Protein AF-A0A6A4VQ92-F1 (afdb_monomer)

Solvent-accessible surface area (backbone atoms only — not comparable to full-atom values): 6945 Å² total; per-residue (Å²): 115,65,70,59,50,49,53,50,53,44,47,67,60,36,57,78,70,67,55,54,70,67,57,47,50,53,25,45,49,33,50,25,42,43,69,42,40,45,28,58,53,52,47,62,47,56,72,31,59,73,59,37,65,72,76,44,55,83,88,34,63,68,65,40,78,61,50,60,58,54,31,55,59,42,49,59,56,40,78,46,87,49,85,61,65,54,62,70,88,50,80,78,77,78,59,88,60,54,67,56,54,54,52,49,51,53,49,39,53,72,67,62,77,58,78,85,82,127

Sequence (118 aa):
MLLYRCVEAVNLSHDRVHAQMDVKLRSLICMGLNEQVLHLWLE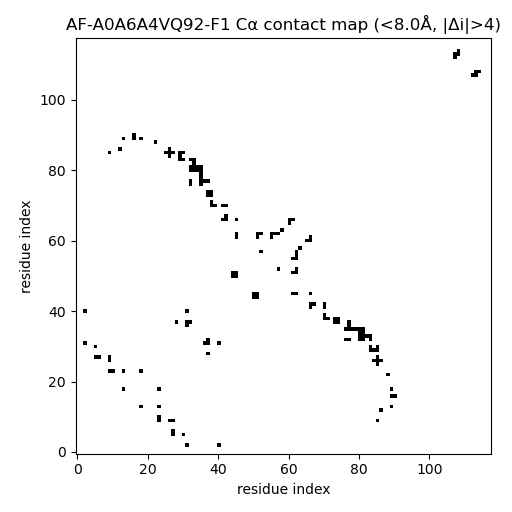AICSNTAVVQKWYQPWSFMSSPGWVQVKCELRVLAQFSFRLNPDWELPAKKNRQQPLREGVQDMLVKHHLFSWDL

Secondary structure (DSSP, 8-state):
-HHHHHHHHHHHHHGGGT--HHHHHHHHHHHHHHTT-HHHHHHHHHT-HHHHHHHS-TTSGGGSTTHHHHHHHHHHHTTS-----TTTTSPP---TTHHHHHHHHHHHHHTT------

Nearest PDB structures (foldseek):
  4giw-assembly1_B  TM=7.782E-01  e=1.417E-01  Homo sapiens
  7bqi-assembly1_A  TM=7.224E-01  e=4.332E-01  Homo sapiens
  3cwz-assembly1_B  TM=8.547E-01  e=1.728E+00  Mus musculus
  8jca-assembly1_B  TM=8.686E-01  e=2.255E+00  Homo sapiens
  8jc5-assembly2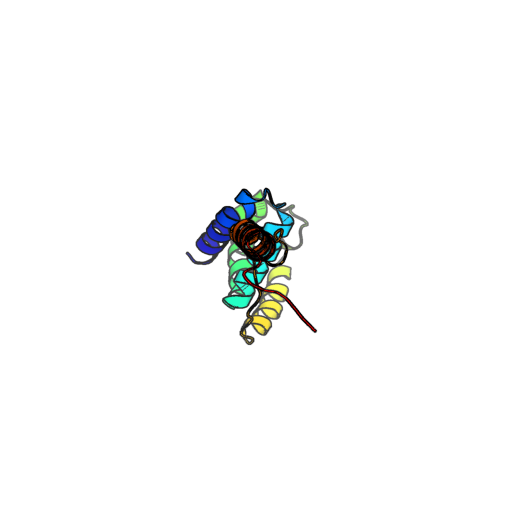_C-3  TM=7.511E-01  e=1.397E+00  Homo sapiens

Mean predicted aligned error: 9.86 Å

pLDDT: mean 88.13, std 15.93, range [43.5, 98.44]

Foldseek 3Di:
DQLVVLLVVLCVVQVVQPHDVVLSVVLSVLVCLQVLNNLVVLCVQLVPPVNCVVPHDCPDPSVDPNSVVVSVVSNVSSVDNDDDDSCVPPPPDPPPCVVVVVVVVVVCVVVVVDDPPD

Radius of gyration: 22.96 Å; Cα contacts (8 Å, |Δi|>4): 88; chains: 1; bounding box: 49×26×70 Å

InterPro domains:
  IPR004012 RUN domain [PF02759] (3-87)
  IPR004012 RUN domain [PS50826] (1-89)
  IPR004012 RUN domain [SM00593] (25-87)
  IPR037213 RUN domain superfamily [G3DSA:1.20.58.900] (1-96)
  IPR037213 RUN domain superfamily [SSF140741] (24-84)

Structure (mmCIF, N/CA/C/O backbone):
data_AF-A0A6A4VQ92-F1
#
_entry.id   AF-A0A6A4VQ92-F1
#
loop_
_atom_site.group_PDB
_atom_site.id
_atom_site.type_symbol
_atom_site.label_atom_id
_atom_site.label_alt_id
_atom_site.label_comp_id
_at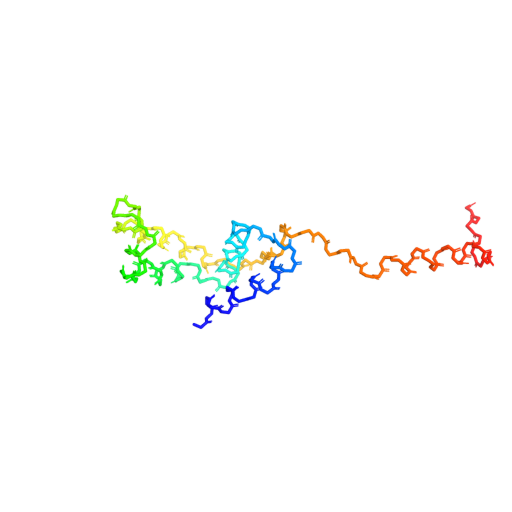om_site.label_asym_id
_atom_site.label_entity_id
_atom_site.label_seq_id
_atom_site.pdbx_PDB_ins_code
_atom_site.Cartn_x
_atom_site.Cartn_y
_atom_site.Cartn_z
_atom_site.occupancy
_atom_site.B_iso_or_equiv
_atom_site.auth_seq_id
_atom_site.auth_comp_id
_atom_site.auth_asym_id
_atom_site.auth_atom_id
_atom_site.pdbx_PDB_model_num
ATOM 1 N N . MET A 1 1 ? 2.369 -10.909 5.578 1.00 75.38 1 MET A N 1
ATOM 2 C CA . MET A 1 1 ? 3.434 -11.475 4.717 1.00 75.38 1 MET A CA 1
ATOM 3 C C . MET A 1 1 ? 3.425 -10.892 3.299 1.00 75.38 1 MET A C 1
ATOM 5 O O . MET A 1 1 ? 4.484 -10.478 2.859 1.00 75.38 1 MET A O 1
ATOM 9 N N . LEU A 1 2 ? 2.276 -10.798 2.604 1.00 92.56 2 LEU A N 1
ATOM 10 C CA . LEU A 1 2 ? 2.207 -10.271 1.225 1.00 92.56 2 LEU A CA 1
ATOM 11 C C . LEU A 1 2 ? 2.498 -8.762 1.106 1.00 92.56 2 LEU A C 1
ATOM 13 O O . LEU A 1 2 ? 3.397 -8.396 0.364 1.00 92.56 2 LEU A O 1
ATOM 17 N N . LEU A 1 3 ? 1.827 -7.902 1.891 1.00 94.50 3 LEU A N 1
ATOM 18 C CA . LEU A 1 3 ? 2.073 -6.446 1.878 1.00 94.50 3 LEU A CA 1
ATOM 19 C C . LEU A 1 3 ? 3.562 -6.109 2.064 1.00 94.50 3 LEU A C 1
ATOM 21 O O . LEU A 1 3 ? 4.121 -5.328 1.306 1.00 94.50 3 LEU A O 1
ATOM 25 N N . TYR A 1 4 ? 4.215 -6.749 3.038 1.00 95.56 4 TYR A N 1
ATOM 26 C CA . TYR A 1 4 ? 5.647 -6.574 3.289 1.00 95.56 4 TYR A CA 1
ATOM 27 C C . TYR A 1 4 ? 6.503 -6.930 2.064 1.00 95.56 4 TYR A C 1
ATOM 29 O O . TYR A 1 4 ? 7.365 -6.147 1.683 1.00 95.56 4 TYR A O 1
ATOM 37 N N . ARG A 1 5 ? 6.222 -8.064 1.404 1.00 97.25 5 ARG A N 1
ATOM 38 C CA . ARG A 1 5 ? 6.924 -8.470 0.175 1.00 97.25 5 ARG A CA 1
ATOM 39 C C . ARG A 1 5 ? 6.711 -7.476 -0.966 1.00 97.25 5 ARG A C 1
ATOM 41 O O . ARG A 1 5 ? 7.653 -7.186 -1.691 1.00 97.25 5 ARG A O 1
ATOM 48 N N . CYS A 1 6 ? 5.502 -6.935 -1.123 1.00 97.81 6 CYS A N 1
ATOM 49 C CA . CYS A 1 6 ? 5.227 -5.915 -2.136 1.00 97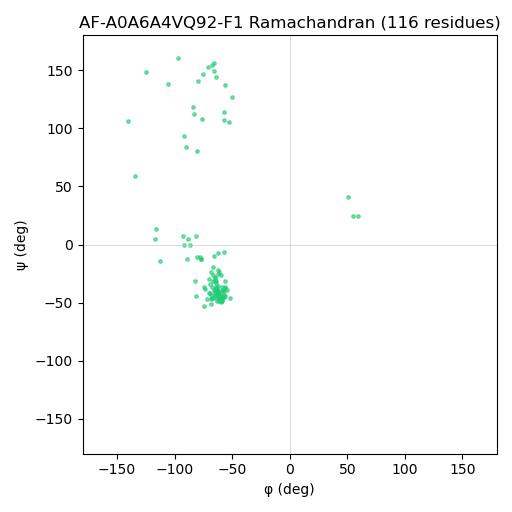.81 6 CYS A CA 1
ATOM 50 C C . CYS A 1 6 ? 5.995 -4.616 -1.850 1.00 97.81 6 CYS A C 1
ATOM 52 O O . CYS A 1 6 ? 6.601 -4.057 -2.758 1.00 97.81 6 CYS A O 1
ATOM 54 N N . VAL A 1 7 ? 6.042 -4.172 -0.589 1.00 97.69 7 VAL A N 1
ATOM 55 C CA . VAL A 1 7 ? 6.840 -3.004 -0.174 1.00 97.69 7 VAL A CA 1
ATOM 56 C C . VAL A 1 7 ? 8.329 -3.231 -0.448 1.00 97.69 7 VAL A C 1
ATOM 58 O O . VAL A 1 7 ? 8.990 -2.358 -1.006 1.00 97.69 7 VAL A O 1
ATOM 61 N N . GLU A 1 8 ? 8.855 -4.404 -0.097 1.00 97.69 8 GLU A N 1
ATOM 62 C CA . GLU A 1 8 ? 10.245 -4.779 -0.367 1.00 97.69 8 GLU A CA 1
ATOM 63 C C . GLU A 1 8 ? 10.549 -4.791 -1.874 1.00 97.69 8 GLU A C 1
ATOM 65 O O . GLU A 1 8 ? 11.531 -4.186 -2.305 1.00 97.69 8 GLU A O 1
ATOM 70 N N . ALA A 1 9 ? 9.684 -5.403 -2.688 1.00 97.38 9 ALA A N 1
ATOM 71 C CA . ALA A 1 9 ? 9.841 -5.464 -4.141 1.00 97.38 9 ALA A CA 1
ATOM 72 C C . ALA A 1 9 ? 9.805 -4.073 -4.801 1.00 97.38 9 ALA A C 1
ATOM 74 O O . ALA A 1 9 ? 10.626 -3.778 -5.678 1.00 97.38 9 ALA A O 1
ATOM 75 N N . VAL A 1 10 ? 8.888 -3.203 -4.362 1.00 98.00 10 VAL A N 1
ATOM 76 C CA . VAL A 1 10 ? 8.812 -1.810 -4.826 1.00 98.00 10 VAL A CA 1
ATOM 77 C C . VAL A 1 10 ? 10.081 -1.062 -4.438 1.00 98.00 10 VAL A C 1
ATOM 79 O O . VAL A 1 10 ? 10.705 -0.459 -5.303 1.00 98.00 10 VAL A O 1
ATOM 82 N N . ASN A 1 11 ? 10.528 -1.142 -3.184 1.00 97.88 11 ASN A N 1
ATOM 83 C CA . ASN A 1 11 ? 11.760 -0.472 -2.765 1.00 97.88 11 ASN A CA 1
ATOM 84 C C . ASN A 1 11 ? 12.971 -0.956 -3.574 1.00 97.88 11 ASN A C 1
ATOM 86 O O . ASN A 1 11 ? 13.669 -0.139 -4.171 1.00 97.88 11 ASN A O 1
ATOM 90 N N . LEU A 1 12 ? 13.155 -2.272 -3.716 1.00 96.62 12 LEU A N 1
ATOM 91 C CA . LEU A 1 12 ? 14.278 -2.852 -4.457 1.00 96.62 12 LEU A CA 1
ATOM 92 C C . LEU A 1 12 ? 14.359 -2.366 -5.914 1.00 96.62 12 LEU A C 1
ATOM 94 O O . LEU A 1 12 ? 15.459 -2.180 -6.440 1.00 96.62 12 LEU A O 1
ATOM 98 N N . SER A 1 13 ? 13.216 -2.212 -6.584 1.00 95.38 13 SER A N 1
ATOM 99 C CA . SER A 1 13 ? 13.143 -1.768 -7.982 1.00 95.38 13 SER A CA 1
ATOM 100 C C . SER A 1 13 ? 13.261 -0.248 -8.117 1.00 95.38 13 SER A C 1
ATOM 102 O O . SER A 1 13 ? 14.023 0.234 -8.956 1.00 95.38 13 SER A O 1
ATOM 104 N N . HIS A 1 14 ? 12.557 0.500 -7.270 1.00 97.44 14 HIS A N 1
ATOM 105 C CA . HIS A 1 14 ? 12.399 1.948 -7.374 1.00 97.44 14 HIS A CA 1
ATOM 106 C C . HIS A 1 14 ? 13.587 2.724 -6.788 1.00 97.44 14 HIS A C 1
ATOM 108 O O . HIS A 1 14 ? 13.939 3.784 -7.310 1.00 97.44 14 HIS A O 1
ATOM 114 N N . ASP A 1 15 ? 14.259 2.194 -5.759 1.00 97.00 15 ASP A N 1
ATOM 115 C CA . ASP A 1 15 ? 15.448 2.834 -5.172 1.00 97.00 15 ASP A CA 1
ATOM 116 C C . ASP A 1 15 ? 16.605 2.918 -6.168 1.00 97.00 15 ASP A C 1
ATOM 118 O O . ASP A 1 15 ? 17.351 3.895 -6.173 1.00 97.00 15 ASP A O 1
ATOM 122 N N . ARG A 1 16 ? 16.712 1.943 -7.081 1.00 94.94 16 ARG A N 1
ATOM 123 C CA . ARG A 1 16 ? 17.755 1.902 -8.125 1.00 94.94 16 ARG A CA 1
ATOM 124 C C . ARG A 1 16 ? 17.704 3.086 -9.084 1.00 94.94 16 ARG A C 1
ATOM 126 O O . ARG A 1 16 ? 18.700 3.378 -9.737 1.00 94.94 16 ARG A O 1
ATOM 133 N N . VAL A 1 17 ? 16.539 3.709 -9.210 1.00 95.25 17 VAL A N 1
ATOM 134 C CA . VAL A 1 17 ? 16.306 4.866 -10.081 1.00 95.25 17 VAL A CA 1
ATOM 135 C C . VAL A 1 17 ? 15.937 6.109 -9.275 1.00 95.25 17 VAL A C 1
ATOM 137 O O . VAL A 1 17 ? 15.472 7.087 -9.851 1.00 95.25 17 VAL A O 1
ATOM 140 N N . HIS A 1 18 ? 16.144 6.073 -7.952 1.00 95.94 18 HIS A N 1
ATOM 141 C CA . HIS A 1 18 ? 15.811 7.153 -7.024 1.00 95.94 18 HIS A CA 1
ATOM 142 C C . HIS A 1 18 ? 14.369 7.661 -7.193 1.00 95.94 18 HIS A C 1
ATOM 144 O O . HIS A 1 18 ? 14.116 8.867 -7.163 1.00 95.94 18 HIS A O 1
ATOM 150 N N . ALA A 1 19 ? 13.420 6.740 -7.405 1.00 97.19 19 ALA A N 1
ATOM 151 C CA . ALA A 1 19 ? 12.029 7.122 -7.600 1.00 97.19 19 ALA A CA 1
ATOM 152 C C . ALA A 1 19 ? 11.460 7.776 -6.334 1.00 97.19 19 ALA A C 1
ATOM 154 O O . ALA A 1 19 ? 11.760 7.374 -5.205 1.00 97.19 19 ALA A O 1
ATOM 155 N N . GLN A 1 20 ? 10.594 8.763 -6.545 1.00 97.56 20 GLN A N 1
ATOM 156 C CA . GLN A 1 20 ? 9.906 9.473 -5.475 1.00 97.56 20 GLN A CA 1
ATOM 157 C C . GLN A 1 20 ? 8.937 8.547 -4.715 1.00 97.56 20 GLN A C 1
ATOM 159 O O . GLN A 1 20 ? 8.482 7.519 -5.226 1.00 97.56 20 GLN A O 1
ATOM 164 N N . MET A 1 21 ? 8.624 8.899 -3.464 1.00 97.69 21 MET A N 1
ATOM 165 C CA . MET A 1 21 ? 7.800 8.059 -2.582 1.00 97.69 21 MET A CA 1
ATOM 166 C C . MET A 1 21 ? 6.358 7.900 -3.084 1.00 97.69 21 MET A C 1
ATOM 168 O O . MET A 1 21 ? 5.738 6.858 -2.883 1.00 97.69 21 MET A O 1
ATOM 172 N N . ASP A 1 22 ? 5.823 8.910 -3.761 1.00 97.62 22 ASP A N 1
ATOM 173 C CA . ASP A 1 22 ? 4.502 8.868 -4.385 1.00 97.62 22 ASP A CA 1
ATOM 174 C C . ASP A 1 22 ? 4.458 7.887 -5.569 1.00 97.62 22 ASP A C 1
ATOM 176 O O . ASP A 1 22 ? 3.472 7.164 -5.716 1.00 97.62 22 ASP A O 1
ATOM 180 N N . VAL A 1 23 ? 5.543 7.781 -6.347 1.00 97.94 23 VAL A N 1
ATOM 181 C CA . VAL A 1 23 ? 5.694 6.750 -7.390 1.00 97.94 23 VAL A CA 1
ATOM 182 C C . VAL A 1 23 ? 5.668 5.365 -6.761 1.00 97.94 23 VAL A C 1
ATOM 184 O O . VAL A 1 23 ? 4.880 4.516 -7.168 1.00 97.94 23 VAL A O 1
ATOM 187 N N . LYS A 1 24 ? 6.447 5.154 -5.694 1.00 98.44 24 LYS A N 1
ATOM 188 C CA . LYS A 1 24 ? 6.439 3.884 -4.954 1.00 98.44 24 LYS A CA 1
ATOM 189 C C . LYS A 1 24 ? 5.048 3.527 -4.429 1.00 98.44 24 LYS A C 1
ATOM 191 O O . LYS A 1 24 ? 4.636 2.372 -4.523 1.00 98.44 24 LYS A O 1
ATOM 196 N N . LEU A 1 25 ? 4.315 4.503 -3.889 1.00 98.31 25 LEU A N 1
ATOM 197 C CA . LEU A 1 25 ? 2.952 4.295 -3.404 1.00 98.31 25 LEU A CA 1
ATOM 198 C C . LEU A 1 25 ? 2.014 3.859 -4.538 1.00 98.31 25 LEU A C 1
ATOM 200 O O . LEU A 1 2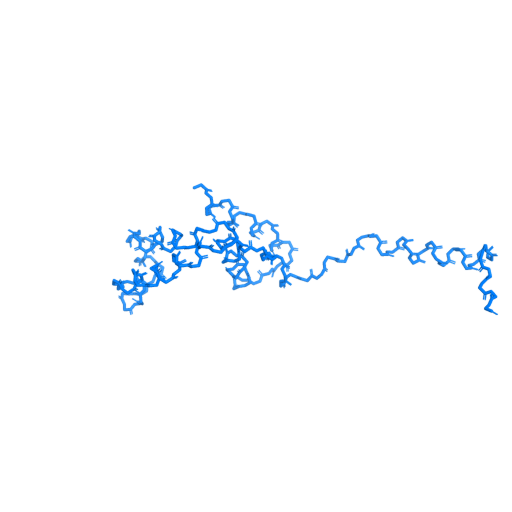5 ? 1.262 2.901 -4.365 1.00 98.31 25 LEU A O 1
ATOM 204 N N . ARG A 1 26 ? 2.072 4.517 -5.700 1.00 98.38 26 ARG A N 1
ATOM 205 C CA . ARG A 1 26 ? 1.253 4.161 -6.871 1.00 98.38 26 ARG A CA 1
ATOM 206 C C . ARG A 1 26 ? 1.577 2.757 -7.386 1.00 98.38 26 ARG A C 1
ATOM 208 O O . ARG A 1 26 ? 0.662 1.966 -7.615 1.00 98.38 26 ARG A O 1
ATOM 215 N N . SER A 1 27 ? 2.853 2.388 -7.436 1.00 98.38 27 SER A N 1
ATOM 216 C CA . SER A 1 27 ? 3.290 1.031 -7.787 1.00 98.38 27 SER A CA 1
ATOM 217 C C . SER A 1 27 ? 2.816 -0.016 -6.779 1.00 98.38 27 SER A C 1
ATOM 219 O O . SER A 1 27 ? 2.372 -1.098 -7.166 1.00 98.38 27 SER A O 1
ATOM 221 N N . LEU A 1 28 ? 2.833 0.312 -5.483 1.00 98.44 28 LEU A N 1
ATOM 222 C CA . LEU A 1 28 ? 2.285 -0.551 -4.441 1.00 98.44 28 LEU A CA 1
ATOM 223 C C . LEU A 1 28 ? 0.772 -0.753 -4.626 1.00 98.44 28 LEU A C 1
ATOM 225 O O . LEU A 1 28 ? 0.301 -1.884 -4.530 1.00 98.44 28 LEU A O 1
ATOM 229 N N . ILE A 1 29 ? 0.016 0.298 -4.964 1.00 98.38 29 ILE A N 1
ATOM 230 C CA . ILE A 1 29 ? -1.418 0.188 -5.287 1.00 98.38 29 ILE A CA 1
ATOM 231 C C . ILE A 1 29 ? -1.636 -0.755 -6.479 1.00 98.38 29 ILE A C 1
ATOM 233 O O . ILE A 1 29 ? -2.494 -1.635 -6.392 1.00 98.38 29 ILE A O 1
ATOM 237 N N . CYS A 1 30 ? -0.832 -0.646 -7.544 1.00 98.19 30 CYS A N 1
ATOM 238 C CA . CYS A 1 30 ? -0.884 -1.577 -8.679 1.00 98.19 30 CYS A CA 1
ATOM 239 C C . CYS A 1 30 ? -0.694 -3.034 -8.235 1.00 98.19 30 CYS A C 1
ATOM 241 O O . CYS A 1 30 ? -1.458 -3.903 -8.653 1.00 98.19 30 CYS A O 1
ATOM 243 N N . MET A 1 31 ? 0.275 -3.307 -7.353 1.00 98.31 31 MET A N 1
ATOM 244 C CA . MET A 1 31 ? 0.469 -4.655 -6.803 1.00 98.31 31 MET A CA 1
ATOM 245 C C . MET A 1 31 ? -0.745 -5.122 -5.990 1.00 98.31 31 MET A C 1
ATOM 247 O O . MET A 1 31 ? -1.189 -6.254 -6.155 1.00 98.31 31 MET A O 1
ATOM 251 N N . GLY A 1 32 ? -1.321 -4.256 -5.153 1.00 98.12 32 GLY A N 1
ATOM 252 C CA . GLY A 1 32 ? -2.507 -4.588 -4.359 1.00 98.12 32 GLY A CA 1
ATOM 253 C C . GLY A 1 32 ? -3.747 -4.885 -5.208 1.00 98.12 32 GLY A C 1
ATOM 254 O O . GLY A 1 32 ? -4.556 -5.731 -4.823 1.00 98.12 32 GLY A O 1
ATOM 255 N N . LEU A 1 33 ? -3.891 -4.214 -6.356 1.00 98.38 33 LEU A N 1
ATOM 256 C CA . LEU A 1 33 ? -4.952 -4.473 -7.334 1.00 98.38 33 LEU A CA 1
ATOM 257 C C . LEU A 1 33 ? -4.728 -5.787 -8.087 1.00 98.38 33 LEU A C 1
ATOM 259 O O . LEU A 1 33 ? -5.656 -6.586 -8.182 1.00 98.38 33 LEU A O 1
ATOM 263 N N . ASN A 1 34 ? -3.510 -6.033 -8.577 1.00 98.19 34 ASN A N 1
ATOM 264 C CA . ASN A 1 34 ? -3.163 -7.276 -9.277 1.00 98.19 34 ASN A CA 1
ATOM 265 C C . ASN A 1 34 ? -3.390 -8.513 -8.398 1.00 98.19 34 ASN A C 1
ATOM 267 O O . ASN A 1 34 ? -3.885 -9.527 -8.875 1.00 98.19 34 ASN A O 1
ATOM 271 N N . GLU A 1 35 ? -3.068 -8.402 -7.109 1.00 98.00 35 GLU A N 1
ATOM 272 C CA . GLU A 1 35 ? -3.254 -9.467 -6.121 1.00 98.00 35 GLU A CA 1
ATOM 273 C C . GLU A 1 35 ? -4.665 -9.471 -5.497 1.00 98.00 35 GLU A C 1
ATOM 275 O O . GLU A 1 35 ? -4.949 -10.299 -4.638 1.00 98.00 35 GLU A O 1
ATOM 280 N N . GLN A 1 36 ? -5.557 -8.549 -5.885 1.00 98.06 36 GLN A N 1
ATOM 281 C CA . GLN A 1 36 ? -6.945 -8.451 -5.397 1.00 98.06 36 GLN A CA 1
ATOM 282 C C . GLN A 1 36 ? -7.074 -8.255 -3.867 1.00 98.06 36 GLN A C 1
ATOM 284 O O . GLN A 1 36 ? -8.112 -8.545 -3.271 1.00 98.06 36 GLN A O 1
ATOM 289 N N . VAL A 1 37 ? -6.044 -7.708 -3.211 1.00 98.06 37 VAL A N 1
ATOM 290 C CA . VAL A 1 37 ? -5.947 -7.571 -1.740 1.00 98.06 37 VAL A CA 1
ATOM 291 C C . VAL A 1 37 ? -5.892 -6.124 -1.245 1.00 98.06 37 VAL A C 1
ATOM 293 O O . VAL A 1 37 ? -5.735 -5.899 -0.045 1.00 98.06 37 VAL A O 1
ATOM 296 N N . LEU A 1 38 ? -6.038 -5.125 -2.122 1.00 98.06 38 LEU A N 1
ATOM 297 C CA . LEU A 1 38 ? -5.911 -3.709 -1.743 1.00 98.06 38 LEU A CA 1
ATOM 298 C C . LEU A 1 38 ? -6.829 -3.303 -0.569 1.00 98.06 38 LEU A C 1
ATOM 300 O O . LEU A 1 38 ? -6.409 -2.580 0.332 1.00 98.06 38 LEU A O 1
ATOM 304 N N . HIS A 1 39 ? -8.057 -3.825 -0.533 1.00 97.81 39 HIS A N 1
ATOM 305 C CA . HIS A 1 39 ? -9.005 -3.604 0.564 1.00 97.81 39 HIS A CA 1
ATOM 306 C C . HIS A 1 39 ? -8.515 -4.185 1.907 1.00 97.81 39 HIS A C 1
ATOM 308 O O . HIS A 1 39 ? -8.690 -3.553 2.948 1.00 97.81 39 HIS A O 1
ATOM 314 N N . LEU A 1 40 ? -7.848 -5.347 1.890 1.00 97.94 40 LEU A N 1
ATOM 315 C CA . LEU A 1 40 ? -7.254 -5.963 3.083 1.00 97.94 40 LEU A CA 1
ATOM 316 C C . LEU A 1 40 ? -6.061 -5.153 3.598 1.00 97.94 40 LEU A C 1
ATOM 318 O O . LEU A 1 40 ? -5.827 -5.088 4.802 1.00 97.94 40 LEU A O 1
ATOM 322 N N . TRP A 1 41 ? -5.296 -4.531 2.699 1.00 97.38 41 TRP A N 1
ATOM 323 C CA . TRP A 1 41 ? -4.171 -3.680 3.092 1.00 97.38 41 TRP A CA 1
ATOM 324 C C . TRP A 1 41 ? -4.646 -2.397 3.765 1.00 97.38 41 TRP A C 1
ATOM 326 O O . TRP A 1 41 ? -4.089 -2.022 4.796 1.00 97.38 41 TRP A O 1
ATOM 336 N N . LEU A 1 42 ? -5.703 -1.768 3.237 1.00 97.00 42 LEU A N 1
ATOM 337 C CA . LEU A 1 42 ? -6.338 -0.628 3.898 1.00 97.00 42 LEU A CA 1
ATOM 338 C C . LEU A 1 42 ? -6.834 -1.020 5.297 1.00 97.00 42 LEU A C 1
ATOM 340 O O . LEU A 1 42 ? -6.524 -0.336 6.268 1.00 97.00 42 LEU A O 1
ATOM 344 N N . GLU A 1 43 ? -7.534 -2.152 5.416 1.00 96.31 43 GLU A N 1
ATOM 345 C CA . GLU A 1 43 ? -8.008 -2.665 6.706 1.00 96.31 43 GLU A CA 1
ATOM 346 C C . GLU A 1 43 ? -6.872 -2.897 7.701 1.00 96.31 43 GLU A C 1
ATOM 348 O O . GLU A 1 43 ? -6.978 -2.482 8.853 1.00 96.31 43 GLU A O 1
ATOM 353 N N . ALA A 1 44 ? -5.775 -3.519 7.269 1.00 95.62 44 ALA A N 1
ATOM 354 C CA . ALA A 1 44 ? -4.630 -3.796 8.128 1.00 95.62 44 ALA A CA 1
ATOM 355 C C . ALA A 1 44 ? -3.975 -2.515 8.676 1.00 95.62 44 ALA A C 1
ATOM 357 O O . ALA A 1 44 ? -3.516 -2.507 9.819 1.00 95.62 44 ALA A O 1
ATOM 358 N N . ILE A 1 45 ? -3.943 -1.439 7.882 1.00 94.50 45 ILE A N 1
ATOM 359 C CA . ILE A 1 45 ? -3.411 -0.137 8.305 1.00 94.50 45 ILE A CA 1
ATOM 360 C C . ILE A 1 45 ? -4.393 0.551 9.258 1.00 94.50 45 ILE A C 1
ATOM 362 O O . ILE A 1 45 ? -4.006 0.922 10.364 1.00 94.50 45 ILE A O 1
ATOM 366 N N . CYS A 1 46 ? -5.658 0.696 8.856 1.00 95.19 46 CYS A N 1
ATOM 367 C CA . CYS A 1 46 ? -6.654 1.455 9.614 1.00 95.19 46 CYS A CA 1
ATOM 368 C C . CYS A 1 46 ? -7.077 0.783 10.923 1.00 95.19 46 CYS A C 1
ATOM 370 O O . CYS A 1 46 ? -7.427 1.465 11.882 1.00 95.19 46 CYS A O 1
ATOM 372 N N . SER A 1 47 ? -7.048 -0.549 10.978 1.00 94.75 47 SER A N 1
ATOM 373 C CA . SER A 1 47 ? -7.405 -1.295 12.192 1.00 94.75 47 SER A CA 1
ATOM 374 C C . SER A 1 47 ? -6.284 -1.270 13.237 1.00 94.75 47 SER A C 1
ATOM 376 O O . SER A 1 47 ? -6.506 -1.633 14.391 1.00 94.75 47 SER A O 1
ATOM 378 N N . ASN A 1 48 ? -5.074 -0.838 12.861 1.00 95.38 48 ASN A N 1
ATOM 379 C CA . ASN A 1 48 ? -3.957 -0.685 13.782 1.00 95.38 48 ASN A CA 1
ATOM 380 C C . ASN A 1 48 ? -3.929 0.741 14.349 1.00 95.38 48 ASN A C 1
ATOM 382 O O . ASN A 1 48 ? -3.325 1.651 13.779 1.00 95.38 48 ASN A O 1
ATOM 386 N N . THR A 1 49 ? -4.554 0.926 15.510 1.00 94.50 49 THR A N 1
ATOM 387 C CA . THR A 1 49 ? -4.665 2.235 16.170 1.00 94.50 49 THR A CA 1
ATOM 388 C C . THR A 1 49 ? -3.309 2.871 16.476 1.00 94.50 49 THR A C 1
ATOM 390 O O . THR A 1 49 ? -3.167 4.078 16.309 1.00 94.50 49 THR A O 1
ATOM 393 N N . ALA A 1 50 ? -2.293 2.083 16.841 1.00 97.12 50 ALA A N 1
ATOM 394 C CA . ALA A 1 50 ? -0.947 2.593 17.102 1.00 97.12 50 ALA A CA 1
ATOM 395 C C . ALA A 1 50 ? -0.288 3.162 15.834 1.00 97.12 50 ALA A C 1
ATOM 397 O O . ALA A 1 50 ? 0.374 4.198 15.885 1.00 97.12 50 ALA A O 1
ATOM 398 N N . VAL A 1 51 ? -0.489 2.516 14.680 1.00 96.12 51 VAL A N 1
ATOM 399 C CA . VAL A 1 51 ? -0.022 3.029 13.382 1.00 96.12 51 VAL A CA 1
ATOM 400 C C . VAL A 1 51 ? -0.798 4.285 12.997 1.00 96.12 51 VAL A C 1
ATOM 402 O O . VAL A 1 51 ? -0.178 5.282 12.627 1.00 96.12 51 VAL A O 1
ATOM 405 N N . VAL A 1 52 ? -2.126 4.266 13.125 1.00 97.06 52 VAL A N 1
ATOM 406 C CA . VAL A 1 52 ? -2.979 5.411 12.775 1.00 97.06 52 VAL A CA 1
ATOM 407 C C . VAL A 1 52 ? -2.606 6.637 13.607 1.00 97.06 52 VAL A C 1
ATOM 409 O O . VAL A 1 52 ? -2.321 7.688 13.043 1.00 97.06 52 VAL A O 1
ATOM 412 N N . GLN A 1 53 ? -2.503 6.494 14.929 1.00 96.31 53 GLN A N 1
ATOM 413 C CA . GLN A 1 53 ? -2.136 7.589 15.833 1.00 96.31 53 GLN A CA 1
ATOM 414 C C . GLN A 1 53 ? -0.707 8.099 15.618 1.00 96.31 53 GLN A C 1
ATOM 416 O O . GLN A 1 53 ? -0.433 9.270 15.866 1.00 96.31 53 GLN A O 1
ATOM 421 N N . LYS A 1 54 ? 0.211 7.240 15.161 1.00 97.88 54 LYS A N 1
ATOM 422 C CA . LYS A 1 54 ? 1.598 7.632 14.885 1.00 97.88 54 LYS A CA 1
ATOM 423 C C . LYS A 1 54 ? 1.738 8.449 13.599 1.00 97.88 54 LYS A C 1
ATOM 425 O O . LYS A 1 54 ? 2.593 9.329 13.544 1.00 97.88 54 LYS A O 1
ATOM 430 N N . TRP A 1 55 ? 0.960 8.130 12.565 1.00 97.31 55 TRP A N 1
ATOM 431 C CA . TRP A 1 55 ? 1.174 8.660 11.210 1.00 97.31 55 TRP A CA 1
ATOM 432 C C . TRP A 1 55 ? 0.077 9.601 10.710 1.00 97.31 55 TRP A C 1
ATOM 434 O O . TRP A 1 55 ? 0.297 10.312 9.731 1.00 97.31 55 TRP A O 1
ATOM 444 N N . TYR A 1 56 ? -1.080 9.641 11.369 1.00 97.00 56 TYR A N 1
ATOM 445 C CA . TYR A 1 56 ? -2.212 10.464 10.966 1.00 97.00 56 TYR A CA 1
ATOM 446 C C . TYR A 1 56 ? -2.671 11.388 12.092 1.00 97.00 56 TYR A C 1
ATOM 448 O O . TYR A 1 56 ? -2.600 11.062 13.274 1.00 97.00 56 TYR A O 1
ATOM 456 N N . GLN A 1 57 ? -3.186 12.556 11.709 1.00 97.44 57 GLN A N 1
ATOM 457 C CA . GLN A 1 57 ? -3.768 13.498 12.661 1.00 97.44 57 GLN A CA 1
ATOM 458 C C . GLN A 1 57 ? -5.107 12.975 13.214 1.00 97.44 57 GLN A C 1
ATOM 460 O O . GLN A 1 57 ? -5.827 12.264 12.502 1.00 97.44 57 GLN A O 1
ATOM 465 N N . PRO A 1 58 ? -5.511 13.364 14.437 1.00 95.88 58 PRO A N 1
ATOM 466 C CA . PRO A 1 58 ? -6.782 12.935 15.026 1.00 95.88 58 PRO A CA 1
ATOM 467 C C . PRO A 1 58 ? -8.019 13.269 14.176 1.00 95.88 58 PRO A C 1
ATOM 469 O O . PRO A 1 58 ? -8.969 12.497 14.160 1.00 95.88 58 PRO A O 1
ATOM 472 N N . TRP A 1 59 ? -7.991 14.373 13.421 1.00 96.00 59 TRP A N 1
ATOM 473 C CA . TRP A 1 59 ? -9.063 14.787 12.500 1.00 96.00 59 TRP A CA 1
ATOM 474 C C . TRP A 1 59 ? -8.924 14.211 11.083 1.00 96.00 59 TRP A C 1
ATOM 476 O O . TRP A 1 59 ? -9.667 14.594 10.179 1.00 96.00 59 TRP A O 1
ATOM 486 N N . SER A 1 60 ? -7.946 13.335 10.847 1.00 96.06 60 SER A N 1
ATOM 487 C CA . SER A 1 60 ? -7.794 12.701 9.543 1.00 96.06 60 SER A CA 1
ATOM 488 C C . SER A 1 60 ? -8.958 11.753 9.257 1.00 96.06 60 SER A C 1
ATOM 490 O O . SER A 1 60 ? -9.540 11.152 10.160 1.00 96.06 60 SER A O 1
ATOM 492 N N . PHE A 1 61 ? -9.229 11.534 7.973 1.00 94.56 61 PHE A N 1
ATOM 493 C CA . PHE A 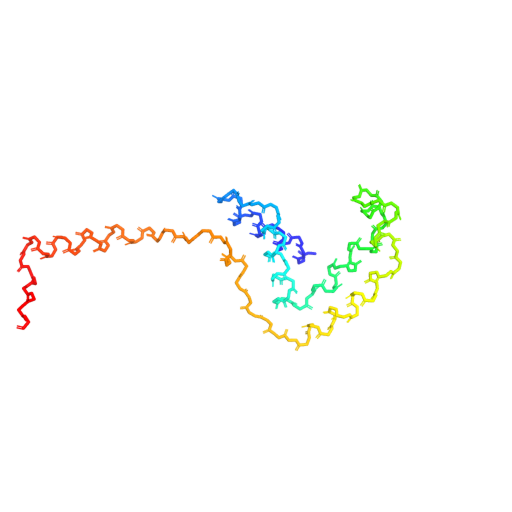1 61 ? -10.202 10.536 7.542 1.00 94.56 61 PHE A CA 1
ATOM 494 C C . PHE A 1 61 ? -9.883 9.128 8.075 1.00 94.56 61 PHE A C 1
ATOM 496 O O . PHE A 1 61 ? -10.790 8.391 8.452 1.00 94.56 61 PHE A O 1
ATOM 503 N N . MET A 1 62 ? -8.596 8.777 8.163 1.00 93.50 62 MET A N 1
ATOM 504 C CA . MET A 1 62 ? -8.116 7.467 8.622 1.00 93.50 62 MET A CA 1
ATOM 505 C C . MET A 1 62 ? -8.369 7.228 10.114 1.00 93.50 62 MET A C 1
ATOM 507 O O . MET A 1 62 ? -8.487 6.083 10.539 1.00 93.50 62 MET A O 1
ATOM 511 N N . SER A 1 63 ? -8.502 8.303 10.893 1.00 93.62 63 SER A N 1
ATOM 512 C CA . SER A 1 63 ? -8.888 8.263 12.309 1.00 93.62 63 SER A CA 1
ATOM 513 C C . SER A 1 63 ? -10.402 8.119 12.509 1.00 93.62 63 SER A C 1
ATOM 515 O O . SER A 1 63 ? -10.856 7.881 13.626 1.00 93.62 63 SER A O 1
ATOM 517 N N . SER A 1 64 ? -11.194 8.269 11.444 1.00 93.19 64 SER A N 1
ATOM 518 C CA . SER A 1 64 ? -12.652 8.132 11.473 1.00 93.19 64 SER A CA 1
ATOM 519 C C . SER A 1 64 ? -13.097 6.733 11.024 1.00 93.19 64 SER A C 1
ATOM 521 O O . SER A 1 64 ? -12.373 6.076 10.281 1.00 93.19 64 SER A O 1
ATOM 523 N N . PRO A 1 65 ? -14.325 6.286 11.343 1.00 91.38 65 PRO A N 1
ATOM 524 C CA . PRO A 1 65 ? -14.886 5.051 10.782 1.00 91.38 65 PRO A CA 1
ATOM 525 C C . PRO A 1 65 ? -15.074 5.068 9.249 1.00 91.38 65 PRO A C 1
ATOM 527 O O . PRO A 1 65 ? -15.404 4.037 8.665 1.00 91.38 65 PRO A O 1
ATOM 530 N N . GLY A 1 66 ? -14.872 6.211 8.576 1.00 93.50 66 GLY A N 1
ATOM 531 C CA . GLY A 1 66 ? -15.107 6.378 7.138 1.00 93.50 66 GLY A CA 1
ATOM 532 C C . GLY A 1 66 ? -14.278 5.449 6.244 1.00 93.50 66 GLY A C 1
ATOM 533 O O . GLY A 1 66 ? -14.730 5.075 5.159 1.00 93.50 66 GLY A O 1
ATOM 534 N N . TRP A 1 67 ? -13.106 4.989 6.698 1.00 95.06 67 TRP A N 1
ATOM 535 C CA . TRP A 1 67 ? -12.287 4.035 5.937 1.00 95.06 67 TRP A CA 1
ATOM 536 C C . TRP A 1 67 ? -12.989 2.689 5.704 1.00 95.06 67 TRP A C 1
ATOM 538 O O . TRP A 1 67 ? -12.650 1.990 4.749 1.00 95.06 67 TRP A O 1
ATOM 548 N N . VAL A 1 68 ? -13.987 2.333 6.523 1.00 96.62 68 VAL A N 1
ATOM 549 C CA . VAL A 1 68 ? -14.775 1.104 6.347 1.00 96.62 68 VAL A CA 1
ATOM 550 C C . VAL A 1 68 ? -15.573 1.154 5.043 1.00 96.62 68 VAL A C 1
ATOM 552 O O . VAL A 1 68 ? -15.627 0.155 4.327 1.00 96.62 68 VAL A O 1
ATOM 555 N N . GLN A 1 69 ? -16.127 2.316 4.684 1.00 96.50 69 GLN A N 1
ATOM 556 C CA . GLN A 1 69 ? -16.830 2.489 3.411 1.00 96.50 69 GLN A CA 1
ATOM 557 C C . GLN A 1 69 ? -15.858 2.372 2.232 1.00 96.50 69 GLN A C 1
ATOM 559 O O . GLN A 1 69 ? -16.119 1.621 1.297 1.00 96.50 69 GLN A O 1
ATOM 564 N N . VAL A 1 70 ? -14.695 3.028 2.312 1.00 96.38 70 VAL A N 1
ATOM 565 C CA . VAL A 1 70 ? -13.650 2.922 1.277 1.00 96.38 70 VAL A CA 1
ATOM 566 C C . VAL A 1 70 ? -13.200 1.471 1.101 1.00 96.38 70 VAL A C 1
ATOM 568 O O . VAL A 1 70 ? -13.057 1.001 -0.024 1.00 96.38 70 VAL A O 1
ATOM 571 N N . LYS A 1 71 ? -13.042 0.719 2.197 1.00 97.12 71 LYS A N 1
ATOM 572 C CA . LYS A 1 71 ? -12.742 -0.716 2.143 1.00 97.12 71 LYS A CA 1
ATOM 573 C C . LYS A 1 71 ? -13.803 -1.491 1.356 1.00 97.12 71 LYS A C 1
ATOM 575 O O . LYS A 1 71 ? -13.441 -2.348 0.550 1.00 97.12 71 LYS A O 1
ATOM 580 N N . CYS A 1 72 ? -15.087 -1.217 1.589 1.00 97.75 72 CYS A N 1
ATOM 581 C CA . CYS A 1 72 ? -16.182 -1.875 0.873 1.00 97.75 72 CYS A CA 1
ATOM 582 C C . CYS A 1 72 ? -16.138 -1.590 -0.634 1.00 97.75 72 CYS A C 1
ATOM 584 O O . CYS A 1 72 ? -16.240 -2.532 -1.417 1.00 97.75 72 CYS A O 1
ATOM 586 N N . GLU A 1 73 ? -15.895 -0.342 -1.039 1.00 97.00 73 GLU A N 1
ATOM 587 C CA . GLU A 1 73 ? -15.742 0.020 -2.457 1.00 97.00 73 GLU A CA 1
ATOM 588 C C . GLU A 1 73 ? -14.531 -0.684 -3.093 1.00 97.00 73 GLU A C 1
ATOM 590 O O . GLU A 1 73 ? -14.621 -1.284 -4.165 1.00 97.00 73 GLU A O 1
ATOM 595 N N . LEU A 1 74 ? -13.395 -0.724 -2.388 1.00 98.06 74 LEU A N 1
ATOM 596 C CA . LEU A 1 74 ? -12.198 -1.436 -2.846 1.00 98.06 74 LEU A CA 1
ATOM 597 C C . LEU A 1 74 ? -12.406 -2.955 -2.947 1.00 98.06 74 LEU A C 1
ATOM 599 O O . LEU A 1 74 ? -11.744 -3.615 -3.750 1.00 98.06 74 LEU A O 1
ATOM 603 N N . ARG A 1 75 ? -13.310 -3.535 -2.150 1.00 98.19 75 ARG A N 1
ATOM 604 C CA . ARG A 1 75 ? -13.639 -4.966 -2.222 1.00 98.19 75 ARG A CA 1
ATOM 605 C C . ARG A 1 75 ? -14.331 -5.319 -3.538 1.00 98.19 75 ARG A C 1
ATOM 607 O O . ARG A 1 75 ? -14.121 -6.421 -4.036 1.00 98.19 75 ARG A O 1
ATOM 614 N N . VAL A 1 76 ? -15.106 -4.407 -4.125 1.00 98.19 76 VAL A N 1
ATOM 615 C CA . VAL A 1 76 ? -15.719 -4.624 -5.447 1.00 98.19 76 VAL A CA 1
ATOM 616 C C . VAL A 1 76 ? -14.635 -4.781 -6.516 1.00 98.19 76 VAL A C 1
ATOM 618 O O . VAL A 1 76 ? -14.726 -5.670 -7.359 1.00 98.19 76 VAL A O 1
ATOM 621 N N . LEU A 1 77 ? -13.548 -4.006 -6.422 1.00 97.94 77 LEU A N 1
ATOM 622 C CA . LEU A 1 77 ? -12.415 -4.115 -7.347 1.00 97.94 77 LEU A CA 1
ATOM 623 C C . LEU A 1 77 ? -11.720 -5.484 -7.283 1.00 97.94 77 LEU A C 1
ATOM 625 O O . LEU A 1 77 ? -11.155 -5.928 -8.278 1.00 97.94 77 LEU A O 1
ATOM 629 N N . ALA A 1 78 ? -11.807 -6.198 -6.159 1.00 97.75 78 ALA A N 1
ATOM 630 C CA . ALA A 1 78 ? -11.244 -7.542 -6.033 1.00 97.75 78 ALA A CA 1
ATOM 631 C C . ALA A 1 78 ? -11.936 -8.580 -6.937 1.00 97.75 78 ALA A C 1
ATOM 633 O O . ALA A 1 78 ? -11.429 -9.686 -7.078 1.00 97.75 78 ALA A O 1
ATOM 634 N N . GLN A 1 79 ? -13.064 -8.252 -7.573 1.00 97.75 79 GLN A N 1
ATOM 635 C CA . GLN A 1 79 ? -13.721 -9.126 -8.552 1.00 97.75 79 GLN A CA 1
ATOM 636 C C . GLN A 1 79 ? -13.020 -9.130 -9.921 1.00 97.75 79 GLN A C 1
ATOM 638 O O . GLN A 1 79 ? -13.305 -9.992 -10.750 1.00 97.75 79 GLN A O 1
ATOM 643 N N . PHE A 1 80 ? -12.095 -8.197 -10.162 1.00 98.00 80 PHE A N 1
ATOM 644 C CA . PHE A 1 80 ? -11.386 -8.062 -11.431 1.00 98.00 80 PHE A CA 1
ATOM 645 C C . PHE A 1 80 ? -9.942 -8.559 -11.312 1.00 98.00 80 PHE A C 1
ATOM 647 O O . PHE A 1 80 ? -9.237 -8.255 -10.352 1.00 98.00 80 PHE A O 1
ATOM 654 N N . SER A 1 81 ? -9.476 -9.289 -12.326 1.00 96.94 81 SER A N 1
ATOM 655 C CA . SER A 1 81 ? -8.084 -9.743 -12.423 1.00 96.94 81 SER A CA 1
ATOM 656 C C . SER A 1 81 ? -7.232 -8.716 -13.167 1.00 96.94 81 SER A C 1
ATOM 658 O O . SER A 1 81 ? -7.010 -8.823 -14.376 1.00 96.94 81 SER A O 1
ATOM 660 N N . PHE A 1 82 ? -6.764 -7.702 -12.444 1.00 98.19 82 PHE A N 1
ATOM 661 C CA . PHE A 1 82 ? -5.882 -6.678 -12.997 1.00 98.19 82 PHE A CA 1
ATOM 662 C C . PHE A 1 82 ? -4.514 -7.248 -13.411 1.00 98.19 82 PHE A C 1
ATOM 664 O O . PHE A 1 82 ? -4.004 -8.201 -12.824 1.00 98.19 82 PHE A O 1
ATOM 671 N N . ARG A 1 83 ? -3.910 -6.641 -14.440 1.00 97.38 83 ARG A N 1
ATOM 672 C CA . ARG A 1 83 ? -2.537 -6.917 -14.899 1.00 97.38 83 ARG A CA 1
ATOM 673 C C . ARG A 1 83 ? -1.790 -5.610 -15.158 1.00 97.38 83 ARG A C 1
ATOM 675 O O . ARG A 1 83 ? -1.373 -5.321 -16.277 1.00 97.38 83 ARG A O 1
ATOM 682 N N . LEU A 1 84 ? -1.689 -4.787 -14.123 1.00 97.69 84 LEU A N 1
ATOM 683 C CA . LEU A 1 84 ? -1.008 -3.496 -14.165 1.00 97.69 84 LEU A CA 1
ATOM 684 C C . LEU A 1 84 ? 0.504 -3.697 -14.045 1.00 97.69 84 LEU A C 1
ATOM 686 O O . LEU A 1 84 ? 0.949 -4.528 -13.256 1.00 97.69 84 LEU A O 1
ATOM 690 N N . ASN A 1 85 ? 1.292 -2.925 -14.794 1.00 96.75 85 ASN A N 1
ATOM 691 C CA . ASN A 1 85 ? 2.748 -2.917 -14.661 1.00 96.75 85 ASN A CA 1
ATOM 692 C C . ASN A 1 85 ? 3.164 -1.983 -13.504 1.00 96.75 85 ASN A C 1
ATOM 694 O O . ASN A 1 85 ? 3.012 -0.769 -13.654 1.00 96.75 85 ASN A O 1
ATOM 698 N N . PRO A 1 86 ? 3.720 -2.490 -12.384 1.00 96.69 86 PRO A N 1
ATOM 699 C CA . PRO A 1 86 ? 4.172 -1.642 -11.279 1.00 96.69 86 PRO A CA 1
ATOM 700 C C . PRO A 1 86 ? 5.368 -0.755 -11.647 1.00 96.69 86 PRO A C 1
ATOM 702 O O . PRO A 1 86 ? 5.608 0.242 -10.984 1.00 96.69 86 PRO A O 1
ATOM 705 N N . ASP A 1 87 ? 6.104 -1.085 -12.710 1.00 95.88 87 ASP A N 1
ATOM 706 C CA . ASP A 1 87 ? 7.260 -0.312 -13.170 1.00 95.88 87 ASP A CA 1
ATOM 707 C C . ASP A 1 87 ? 6.879 0.730 -14.244 1.00 95.88 87 ASP A C 1
ATOM 709 O O . ASP A 1 87 ? 7.766 1.325 -14.852 1.00 95.88 87 ASP A O 1
ATOM 713 N N . TRP A 1 88 ? 5.585 0.939 -14.533 1.00 95.69 88 TRP A N 1
ATOM 714 C CA . TRP A 1 88 ? 5.128 1.777 -15.656 1.00 95.69 88 TRP A CA 1
ATOM 715 C C . TRP A 1 88 ? 5.678 3.209 -15.628 1.00 95.69 88 TRP A C 1
ATOM 717 O O . TRP A 1 88 ? 6.000 3.772 -16.670 1.00 95.69 88 TRP A O 1
ATOM 727 N N . GLU A 1 89 ? 5.800 3.786 -14.437 1.00 95.00 89 GLU A N 1
ATOM 728 C CA . GLU A 1 89 ? 6.273 5.160 -14.247 1.00 95.00 89 GLU A CA 1
ATOM 729 C C . GLU A 1 89 ? 7.787 5.253 -14.032 1.00 95.00 89 GLU A C 1
ATOM 731 O O . GLU A 1 89 ? 8.333 6.347 -13.873 1.00 95.00 89 GLU A O 1
ATOM 736 N N . LEU A 1 90 ? 8.484 4.113 -14.024 1.00 94.38 90 LEU A N 1
ATOM 737 C CA . LEU A 1 90 ? 9.934 4.106 -13.954 1.00 94.38 90 LEU A CA 1
ATOM 738 C C . LEU A 1 90 ? 10.527 4.495 -15.313 1.00 94.38 90 LEU A C 1
ATOM 740 O O . LEU A 1 90 ? 9.986 4.134 -16.362 1.00 94.38 90 LEU A O 1
ATOM 744 N N . PRO A 1 91 ? 11.676 5.191 -15.325 1.00 90.25 91 PRO A N 1
ATOM 745 C CA . PRO A 1 91 ? 12.369 5.481 -16.568 1.00 90.25 91 PRO A CA 1
ATOM 746 C C . 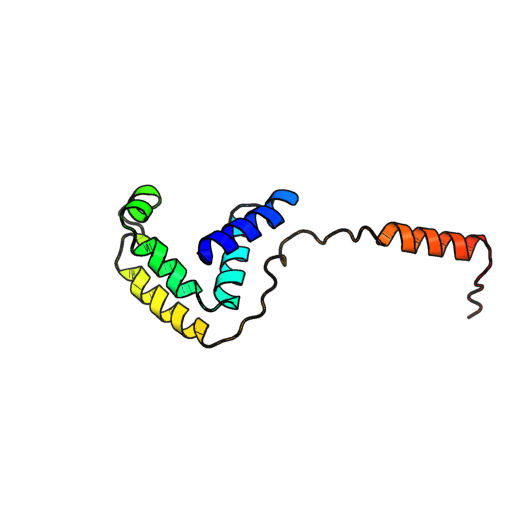PRO A 1 91 ? 12.669 4.177 -17.311 1.00 90.25 91 PRO A C 1
ATOM 748 O O . PRO A 1 91 ? 13.087 3.181 -16.709 1.00 90.25 91 PRO A O 1
ATOM 751 N N . ALA A 1 92 ? 12.461 4.194 -18.631 1.00 80.50 92 ALA A N 1
ATOM 752 C CA . ALA A 1 92 ? 12.708 3.039 -19.479 1.00 80.50 92 ALA A CA 1
ATOM 753 C C . ALA A 1 92 ? 14.108 2.484 -19.194 1.00 80.50 92 ALA A C 1
ATOM 755 O O . ALA A 1 92 ? 15.106 3.212 -19.238 1.00 80.50 92 ALA A O 1
ATOM 756 N N . LYS A 1 93 ? 14.189 1.181 -18.900 1.00 67.25 93 LYS A N 1
ATOM 757 C CA . LYS A 1 93 ? 15.473 0.491 -18.787 1.00 67.25 93 LYS A CA 1
ATOM 758 C C . LYS A 1 93 ? 16.175 0.695 -20.127 1.00 67.25 93 LYS A C 1
ATOM 760 O O . LYS A 1 93 ? 15.751 0.104 -21.117 1.00 67.25 93 LYS A O 1
ATOM 765 N N . LYS A 1 94 ? 17.219 1.536 -20.185 1.00 55.97 94 LYS A N 1
ATOM 766 C CA . LYS A 1 94 ? 18.126 1.569 -21.340 1.00 55.97 94 LYS A CA 1
ATOM 767 C C . LYS A 1 94 ? 18.583 0.132 -21.535 1.00 55.97 94 LYS A C 1
ATOM 769 O O . LYS A 1 94 ? 19.324 -0.400 -20.705 1.00 55.97 94 LYS A O 1
ATOM 774 N N . ASN A 1 95 ? 18.058 -0.531 -22.562 1.00 48.69 95 ASN A N 1
ATOM 775 C CA . ASN A 1 95 ? 18.416 -1.903 -22.860 1.00 48.69 95 ASN A CA 1
ATOM 776 C C . ASN A 1 95 ? 19.932 -1.912 -23.038 1.00 48.69 95 ASN A C 1
ATOM 778 O O . ASN A 1 95 ? 20.439 -1.333 -23.994 1.00 48.69 95 ASN A O 1
ATOM 782 N N . ARG A 1 96 ? 20.669 -2.588 -22.147 1.00 50.84 96 ARG A N 1
ATOM 783 C CA . ARG A 1 96 ? 22.127 -2.778 -22.287 1.00 50.84 96 ARG A CA 1
ATOM 784 C C . ARG A 1 96 ? 22.517 -3.459 -23.615 1.00 50.84 96 ARG A C 1
ATOM 786 O O 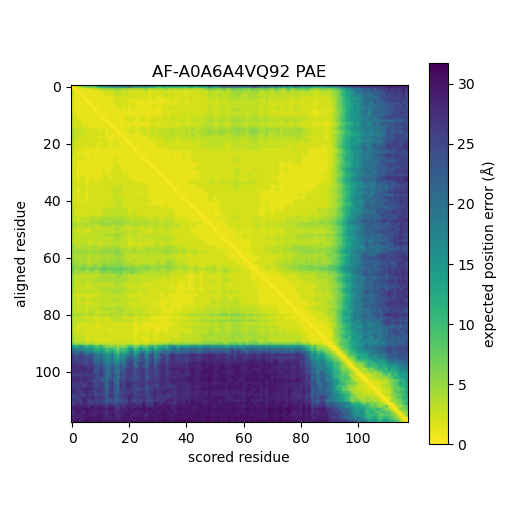. ARG A 1 96 ? 23.695 -3.548 -23.921 1.00 50.84 96 ARG A O 1
ATOM 793 N N . GLN A 1 97 ? 21.541 -3.919 -24.403 1.00 48.41 97 GLN A N 1
ATOM 794 C CA . GLN A 1 97 ? 21.701 -4.490 -25.742 1.00 48.41 97 GLN A CA 1
ATOM 795 C C . GLN A 1 97 ? 21.642 -3.469 -26.896 1.00 48.41 97 GLN A C 1
ATOM 797 O O . GLN A 1 97 ? 22.004 -3.828 -28.014 1.00 48.41 97 GLN A O 1
ATOM 802 N N . GLN A 1 98 ? 21.212 -2.219 -26.673 1.00 49.75 98 GLN A N 1
ATOM 803 C CA . GLN A 1 98 ? 21.224 -1.184 -27.721 1.00 49.75 98 GLN A CA 1
ATOM 804 C C . GLN A 1 98 ? 22.623 -0.896 -28.305 1.00 49.75 98 GLN A C 1
ATOM 806 O O . GLN A 1 98 ? 22.729 -0.919 -29.531 1.00 49.75 98 GLN A O 1
ATOM 811 N N . PRO A 1 99 ? 23.712 -0.753 -27.515 1.00 53.41 99 PRO A N 1
ATOM 812 C CA . PRO A 1 99 ? 25.020 -0.439 -28.099 1.00 53.41 99 PRO A CA 1
ATOM 813 C C . PRO A 1 99 ? 25.585 -1.572 -28.973 1.00 53.41 99 PRO A C 1
ATOM 815 O O . PRO A 1 99 ? 26.344 -1.317 -29.901 1.00 53.41 99 PRO A O 1
ATOM 818 N N . LEU A 1 100 ? 25.195 -2.829 -28.717 1.00 56.88 100 LEU A N 1
ATOM 819 C CA . LEU A 1 100 ? 25.623 -3.976 -29.525 1.00 56.88 100 LEU A CA 1
ATOM 820 C C . LEU A 1 100 ? 24.930 -4.012 -30.890 1.00 56.88 100 LEU A C 1
ATOM 822 O O . LEU A 1 100 ? 25.577 -4.342 -31.875 1.00 56.88 100 LEU A O 1
ATOM 826 N N . ARG A 1 101 ? 23.639 -3.665 -30.973 1.00 59.19 101 ARG A N 1
ATOM 827 C CA . ARG A 1 101 ? 22.926 -3.636 -32.262 1.00 59.19 101 ARG A CA 1
ATOM 828 C C . ARG A 1 101 ? 23.436 -2.522 -33.171 1.00 59.19 101 ARG A C 1
ATOM 830 O O . ARG A 1 101 ? 23.669 -2.790 -34.343 1.00 59.19 101 ARG A O 1
ATOM 837 N N . GLU A 1 102 ? 23.663 -1.331 -32.623 1.00 59.75 102 GLU A N 1
ATOM 838 C CA . GLU A 1 102 ? 24.238 -0.199 -33.365 1.00 59.75 102 GLU A CA 1
ATOM 839 C C . GLU A 1 102 ? 25.672 -0.506 -33.816 1.00 59.75 102 GLU A C 1
ATOM 841 O O . GLU A 1 102 ? 25.989 -0.355 -34.991 1.00 59.75 102 GLU A O 1
ATOM 846 N N . GLY A 1 103 ? 26.515 -1.050 -32.929 1.00 63.94 103 GLY A N 1
ATOM 847 C CA . GLY A 1 103 ? 27.888 -1.425 -33.282 1.00 63.94 103 GLY A CA 1
ATOM 848 C C . GLY A 1 103 ? 27.978 -2.541 -34.331 1.00 63.94 103 GLY A C 1
ATOM 849 O O . GLY A 1 103 ? 28.847 -2.498 -35.200 1.00 63.94 103 GLY A O 1
ATOM 850 N N . VAL A 1 104 ? 27.072 -3.526 -34.283 1.00 67.94 104 VAL A N 1
ATOM 851 C CA . VAL A 1 104 ? 26.984 -4.590 -35.298 1.00 67.94 104 VAL A CA 1
ATOM 852 C C . VAL A 1 104 ? 26.474 -4.034 -36.627 1.00 67.94 104 VAL A C 1
ATOM 854 O O . VAL A 1 104 ? 27.031 -4.372 -37.667 1.00 67.94 104 VAL A O 1
ATOM 857 N N . GLN A 1 105 ? 25.468 -3.157 -36.615 1.00 64.31 105 GLN A N 1
ATOM 858 C CA . GLN A 1 105 ? 24.966 -2.504 -37.826 1.00 64.31 105 GLN A CA 1
ATOM 859 C C . GLN A 1 105 ? 26.052 -1.644 -38.492 1.00 64.31 105 GLN A C 1
ATOM 861 O O . GLN A 1 105 ? 26.279 -1.777 -39.694 1.00 64.31 105 GLN A O 1
ATOM 866 N N . ASP A 1 106 ? 26.790 -0.852 -37.713 1.00 65.94 106 ASP A N 1
ATOM 867 C CA . ASP A 1 106 ? 27.920 -0.055 -38.200 1.00 65.94 106 ASP A CA 1
ATOM 868 C C . ASP A 1 106 ? 29.056 -0.924 -38.755 1.00 65.94 106 ASP A C 1
ATOM 870 O O . ASP A 1 106 ? 29.665 -0.577 -39.768 1.00 65.94 106 ASP A O 1
ATOM 874 N N . MET A 1 107 ? 29.351 -2.063 -38.120 1.00 72.75 107 MET A N 1
ATOM 875 C CA . MET A 1 107 ? 30.333 -3.032 -38.621 1.00 72.75 107 MET A CA 1
ATOM 876 C C . MET A 1 107 ? 29.890 -3.662 -39.946 1.00 72.75 107 MET A C 1
ATOM 878 O O . MET A 1 107 ? 30.697 -3.767 -40.868 1.00 72.75 107 MET A O 1
ATOM 882 N N . LEU A 1 108 ? 28.617 -4.042 -40.074 1.00 71.50 108 LEU A N 1
ATOM 883 C CA . LEU A 1 108 ? 28.073 -4.647 -41.293 1.00 71.50 108 LEU A CA 1
ATOM 884 C C . LEU A 1 108 ? 28.087 -3.670 -42.478 1.00 71.50 108 LEU A C 1
ATOM 886 O O . LEU A 1 108 ? 28.459 -4.066 -43.584 1.00 71.50 108 LEU A O 1
ATOM 890 N N . VAL A 1 109 ? 27.755 -2.397 -42.236 1.00 66.81 109 VAL A N 1
ATOM 891 C CA . VAL A 1 109 ? 27.827 -1.328 -43.246 1.00 66.81 109 VAL A CA 1
ATOM 892 C C . VAL A 1 109 ? 29.283 -1.032 -43.623 1.00 66.81 109 VAL A C 1
ATOM 894 O O . VAL A 1 109 ? 29.614 -0.983 -44.806 1.00 66.81 109 VAL A O 1
ATOM 897 N N . LYS A 1 110 ? 30.191 -0.905 -42.642 1.00 66.56 110 LYS A N 1
ATOM 898 C CA . LYS A 1 110 ? 31.621 -0.644 -42.904 1.00 66.56 110 LYS A CA 1
ATOM 899 C C . LYS A 1 110 ? 32.283 -1.758 -43.711 1.00 66.56 110 LYS A C 1
ATOM 901 O O . LYS A 1 110 ? 33.034 -1.465 -44.638 1.00 66.56 110 LYS A O 1
ATOM 906 N N . HIS A 1 111 ? 31.985 -3.018 -43.405 1.00 68.56 111 HIS A N 1
ATOM 907 C CA . HIS A 1 111 ? 32.554 -4.166 -44.113 1.00 68.56 111 HIS A CA 1
ATOM 908 C C . HIS A 1 111 ? 31.852 -4.497 -45.442 1.00 68.56 111 HIS A C 1
ATOM 910 O O . HIS A 1 111 ? 32.199 -5.506 -46.050 1.00 68.56 111 HIS A O 1
ATOM 916 N N . HIS A 1 112 ? 30.910 -3.662 -45.913 1.00 61.50 112 HIS A N 1
ATOM 917 C CA . HIS A 1 112 ? 30.186 -3.849 -47.183 1.00 61.50 112 HIS A CA 1
ATOM 918 C C . HIS A 1 112 ? 29.495 -5.224 -47.290 1.00 61.50 112 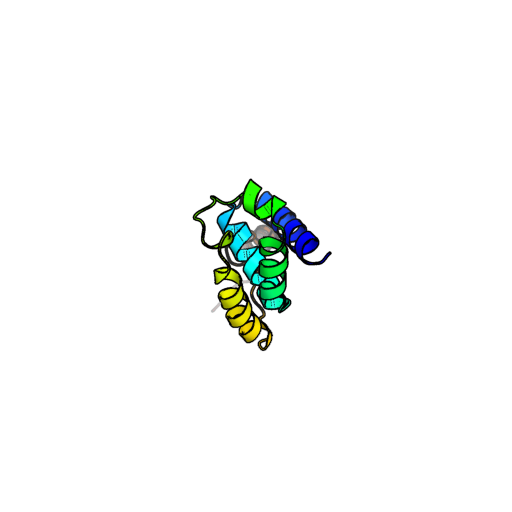HIS A C 1
ATOM 920 O O . HIS A 1 112 ? 29.251 -5.729 -48.381 1.00 61.50 112 HIS A O 1
ATOM 926 N N . LEU A 1 113 ? 29.174 -5.847 -46.150 1.00 61.12 113 LEU A N 1
ATOM 927 C CA . LEU A 1 113 ? 28.570 -7.184 -46.101 1.00 61.12 113 LEU A CA 1
ATOM 928 C C . LEU A 1 113 ? 27.065 -7.160 -46.412 1.00 61.12 113 LEU A C 1
ATOM 930 O O . LEU A 1 113 ? 26.472 -8.213 -46.619 1.00 61.12 113 LEU A O 1
ATOM 934 N N . PHE A 1 114 ? 26.461 -5.970 -46.464 1.00 53.00 114 PHE A N 1
ATOM 935 C CA . PHE A 1 114 ? 25.100 -5.731 -46.935 1.00 53.00 114 PHE A CA 1
ATOM 936 C C . PHE A 1 114 ? 25.072 -4.432 -47.750 1.00 53.00 114 PHE A C 1
ATOM 938 O O . PHE A 1 114 ? 25.146 -3.345 -47.174 1.00 53.00 114 PHE A O 1
ATOM 945 N N . SER A 1 115 ? 24.954 -4.533 -49.077 1.00 54.59 115 SER A N 1
ATOM 946 C CA . SER A 1 115 ? 24.429 -3.435 -49.890 1.00 54.59 115 SER A CA 1
ATOM 947 C C . SER A 1 115 ? 22.905 -3.527 -49.853 1.00 54.59 115 SER A C 1
ATOM 949 O O . SER A 1 115 ? 22.315 -4.532 -50.242 1.00 54.59 115 SER A O 1
ATOM 951 N N . TRP A 1 116 ? 22.247 -2.497 -49.327 1.00 58.22 116 TRP A N 1
ATOM 952 C CA . TRP A 1 116 ? 20.831 -2.296 -49.616 1.00 58.22 116 TRP A CA 1
ATOM 953 C C . TRP A 1 116 ? 20.753 -1.628 -50.985 1.00 58.22 116 TRP A C 1
ATOM 955 O O . TRP A 1 116 ? 20.647 -0.407 -51.070 1.00 58.22 116 TRP A O 1
ATOM 965 N N . ASP A 1 117 ? 20.867 -2.424 -52.044 1.00 54.75 117 ASP A N 1
ATOM 966 C CA . ASP A 1 117 ? 20.355 -2.009 -53.344 1.00 54.75 117 ASP A CA 1
ATOM 967 C C . ASP A 1 117 ? 18.830 -2.179 -53.282 1.00 54.75 117 ASP A C 1
ATOM 969 O O . ASP A 1 117 ? 18.323 -3.297 -53.152 1.00 54.75 117 ASP A O 1
ATOM 973 N N . LEU A 1 118 ? 18.130 -1.041 -53.232 1.00 43.50 118 LEU A N 1
ATOM 974 C CA . LEU A 1 118 ? 16.671 -0.935 -53.299 1.00 43.50 118 LEU A CA 1
ATOM 975 C C . LEU A 1 118 ? 16.188 -1.172 -54.735 1.00 43.50 118 LEU A C 1
ATOM 977 O O . LEU A 1 118 ? 16.798 -0.578 -55.654 1.00 43.50 118 LEU A O 1
#

Organism: Amphibalanus amphitrite (NCBI:txid1232801)